Protein AF-A0A3P6NRT8-F1 (afdb_monomer_lite)

InterPro domains:
  IPR002877 Ribosomal RNA methyltransferase, FtsJ domain [PF01728] (1-87)
  IPR029063 S-adenosyl-L-methionine-dependent methyltransferase superfamily [G3DSA:3.40.50.150] (1-93)
  IPR029063 S-adenosyl-L-methionine-dependent methyltransferase superfamily [SSF53335] (2-89)
  IPR050082 Ribosomal RNA large subunit methyltransferase RlmE [PTHR10920] (1-90)

Radius of gyration: 14.57 Å; chains: 1; bounding box: 31×40×33 Å

Foldseek 3Di:
DEEEPDADDCPVPQVVRQVVLLLSVLLSVLVCVVPADFQGKYKYKHKPDDCVVLVVLLLVQFAVDKDKDQDPPWDPPDPPITIIIIMGGRGDDHPPDDRDNPNLVPDPCVVCSRPPVNPPPD

Structure (mmCIF, N/CA/C/O backbone):
data_AF-A0A3P6NRT8-F1
#
_entry.id   AF-A0A3P6NRT8-F1
#
loop_
_atom_site.group_PDB
_atom_site.id
_atom_site.type_symbol
_atom_site.label_atom_id
_atom_site.label_alt_id
_atom_site.label_comp_id
_atom_site.label_asym_id
_atom_site.label_entity_id
_atom_site.label_seq_id
_atom_site.pdbx_PDB_ins_code
_atom_site.Cartn_x
_atom_site.Cartn_y
_atom_site.Cartn_z
_atom_site.occupancy
_atom_site.B_iso_or_equiv
_atom_site.auth_seq_id
_atom_site.auth_comp_id
_atom_site.auth_asym_id
_atom_site.auth_atom_id
_atom_site.pdbx_PDB_model_num
ATOM 1 N N . MET A 1 1 ? -12.052 -7.605 6.273 1.00 88.56 1 MET A N 1
ATOM 2 C CA . MET A 1 1 ? -10.676 -7.968 5.864 1.00 88.56 1 MET A CA 1
ATOM 3 C C . MET A 1 1 ? -10.573 -7.669 4.385 1.00 88.56 1 MET A C 1
ATOM 5 O O . MET A 1 1 ? -11.510 -8.014 3.680 1.00 88.56 1 MET A O 1
ATOM 9 N N . VAL A 1 2 ? -9.491 -7.031 3.945 1.00 92.12 2 VAL A N 1
ATOM 10 C CA . VAL A 1 2 ? -9.249 -6.695 2.532 1.00 92.12 2 VAL A CA 1
ATOM 11 C C . VAL A 1 2 ? -7.982 -7.406 2.065 1.00 92.12 2 VAL A C 1
ATOM 13 O O . VAL A 1 2 ? -7.017 -7.508 2.823 1.00 92.12 2 VAL A O 1
ATOM 16 N N . VAL A 1 3 ? -7.998 -7.928 0.839 1.00 92.62 3 VAL A N 1
ATOM 17 C CA . VAL A 1 3 ? -6.869 -8.641 0.231 1.00 92.62 3 VAL A CA 1
ATOM 18 C C . VAL A 1 3 ? -6.585 -8.044 -1.146 1.00 92.62 3 VAL A C 1
ATOM 20 O O . VAL A 1 3 ? -7.502 -7.897 -1.948 1.00 92.62 3 VAL A O 1
ATOM 23 N N . CYS A 1 4 ? -5.322 -7.721 -1.416 1.00 90.56 4 CYS A N 1
ATOM 24 C CA . CYS A 1 4 ? -4.826 -7.241 -2.699 1.00 90.56 4 CYS A CA 1
ATOM 25 C C . CYS A 1 4 ? -3.782 -8.224 -3.250 1.00 90.56 4 CYS A C 1
ATOM 27 O O . CYS A 1 4 ? -2.655 -8.289 -2.754 1.00 90.56 4 CYS A O 1
ATOM 29 N N . ASP A 1 5 ? -4.164 -8.989 -4.275 1.00 87.81 5 ASP A N 1
ATOM 30 C CA . ASP A 1 5 ? -3.273 -9.896 -5.024 1.00 87.81 5 ASP A CA 1
ATOM 31 C C . ASP A 1 5 ? -2.827 -9.301 -6.377 1.00 87.81 5 ASP A C 1
ATOM 33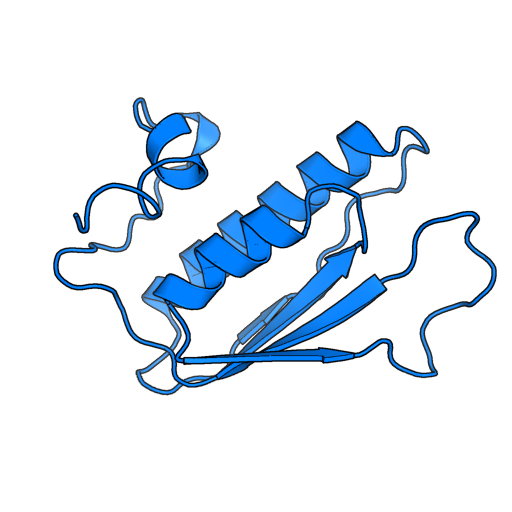 O O . ASP A 1 5 ? -2.235 -9.983 -7.214 1.00 87.81 5 ASP A O 1
ATOM 37 N N . GLY A 1 6 ? -3.107 -8.011 -6.596 1.00 85.19 6 GLY A N 1
ATOM 38 C CA . GLY A 1 6 ? -2.742 -7.304 -7.820 1.00 85.19 6 GLY A CA 1
ATOM 39 C C . GLY A 1 6 ? -1.231 -7.319 -8.058 1.00 85.19 6 GLY A C 1
ATOM 40 O O . GLY A 1 6 ? -0.437 -7.075 -7.144 1.00 85.19 6 GLY A O 1
ATOM 41 N N . ALA A 1 7 ? -0.840 -7.610 -9.295 1.00 84.62 7 ALA A N 1
ATOM 42 C CA . ALA A 1 7 ? 0.530 -7.503 -9.776 1.00 84.62 7 ALA A CA 1
ATOM 43 C C . ALA A 1 7 ? 0.514 -6.952 -11.212 1.00 84.62 7 ALA A C 1
ATOM 45 O O . ALA A 1 7 ? -0.341 -7.386 -11.985 1.00 84.62 7 ALA A O 1
ATOM 46 N N . PRO A 1 8 ? 1.404 -6.011 -11.572 1.00 83.69 8 PRO A N 1
ATOM 47 C CA . PRO A 1 8 ? 1.531 -5.526 -12.931 1.00 83.69 8 PRO A CA 1
ATOM 48 C C . PRO A 1 8 ? 2.200 -6.590 -13.800 1.00 83.69 8 PRO A C 1
ATOM 50 O O . PRO A 1 8 ? 2.864 -7.508 -13.299 1.00 83.69 8 PRO A O 1
ATOM 53 N N . ASP A 1 9 ? 2.068 -6.419 -15.110 1.00 82.38 9 ASP A N 1
ATOM 54 C CA . ASP A 1 9 ? 2.878 -7.159 -16.066 1.00 82.38 9 ASP A CA 1
ATOM 55 C C . ASP A 1 9 ? 4.358 -6.837 -15.844 1.00 82.38 9 ASP A C 1
ATOM 57 O O . ASP A 1 9 ? 4.748 -5.678 -15.698 1.00 82.38 9 ASP A O 1
ATOM 61 N N . VAL A 1 10 ? 5.188 -7.880 -15.795 1.00 80.00 10 VAL A N 1
ATOM 62 C CA . VAL A 1 10 ? 6.629 -7.727 -15.586 1.00 80.00 10 VAL A CA 1
ATOM 63 C C . VAL A 1 10 ? 7.253 -7.285 -16.900 1.00 80.00 10 VAL A C 1
ATOM 65 O O . VAL A 1 10 ? 7.361 -8.071 -17.841 1.00 80.00 10 VAL A O 1
ATOM 68 N N . THR A 1 11 ? 7.676 -6.026 -16.959 1.00 82.38 11 THR A N 1
ATOM 69 C CA . THR A 1 11 ? 8.302 -5.445 -18.153 1.00 82.38 11 THR A CA 1
ATOM 70 C C . THR A 1 11 ? 9.790 -5.784 -18.246 1.00 82.38 11 THR A C 1
ATOM 72 O O . THR A 1 11 ? 10.385 -5.689 -19.317 1.00 82.38 11 THR A O 1
ATOM 75 N N . GLY A 1 12 ? 10.406 -6.172 -17.122 1.00 78.56 12 GLY A N 1
ATOM 76 C CA . GLY A 1 12 ? 11.850 -6.380 -17.002 1.00 78.56 12 GLY A CA 1
ATOM 77 C C . GLY A 1 12 ? 12.608 -5.096 -16.657 1.00 78.56 12 GLY A C 1
ATOM 78 O O . GLY A 1 12 ? 13.769 -5.157 -16.249 1.00 78.56 12 GLY A O 1
ATOM 79 N N . LEU A 1 13 ? 11.951 -3.935 -16.736 1.00 84.81 13 LEU A N 1
ATOM 80 C CA . LEU A 1 13 ? 12.472 -2.682 -16.212 1.00 84.81 13 LEU A CA 1
ATOM 81 C C . LEU A 1 13 ? 12.098 -2.569 -14.732 1.00 84.81 13 LEU A C 1
ATOM 83 O O . LEU A 1 13 ? 11.068 -2.011 -14.364 1.00 84.81 13 LEU A O 1
ATOM 87 N N . HIS A 1 14 ? 12.978 -3.069 -13.865 1.00 79.50 14 HIS A N 1
ATOM 88 C CA . HIS A 1 14 ? 12.710 -3.220 -12.431 1.00 79.50 14 HIS A CA 1
ATOM 89 C C . HIS A 1 14 ? 12.187 -1.964 -11.719 1.00 79.50 14 HIS A C 1
ATOM 91 O O . HIS A 1 14 ? 11.381 -2.089 -10.801 1.00 79.50 14 HIS A O 1
ATOM 97 N N . ALA A 1 15 ? 12.636 -0.771 -12.121 1.00 79.19 15 ALA A N 1
ATOM 98 C CA . ALA A 1 15 ? 12.173 0.488 -11.536 1.00 79.19 15 ALA A CA 1
ATOM 99 C C . ALA A 1 15 ? 10.714 0.804 -11.905 1.00 79.19 15 ALA A C 1
ATOM 101 O O . ALA A 1 15 ? 9.955 1.287 -11.067 1.00 79.19 15 ALA A O 1
ATOM 102 N N . LEU A 1 16 ? 10.317 0.507 -13.146 1.00 82.62 16 LEU A N 1
ATOM 103 C CA . LEU A 1 16 ? 8.945 0.686 -13.611 1.00 82.62 16 LEU A CA 1
ATOM 104 C C . LEU A 1 16 ? 8.019 -0.345 -12.960 1.00 82.62 16 LEU A C 1
ATOM 106 O O . LEU A 1 16 ? 6.969 0.026 -12.446 1.00 82.62 16 LEU A O 1
ATOM 110 N N . ASP A 1 17 ? 8.446 -1.606 -12.900 1.00 83.44 17 ASP A N 1
ATOM 111 C CA . ASP A 1 17 ? 7.679 -2.681 -12.263 1.00 83.44 17 ASP A CA 1
ATOM 112 C C . ASP A 1 17 ? 7.454 -2.395 -10.759 1.00 83.44 17 ASP A C 1
ATOM 114 O O . ASP A 1 17 ? 6.355 -2.591 -10.236 1.00 83.44 17 ASP A O 1
ATOM 118 N N . GLU A 1 18 ? 8.475 -1.871 -10.061 1.00 80.00 18 GLU A N 1
ATOM 119 C CA . GLU A 1 18 ? 8.371 -1.414 -8.664 1.00 80.00 18 GLU A CA 1
ATOM 120 C C . GLU A 1 18 ? 7.373 -0.256 -8.524 1.00 80.00 18 GLU A C 1
ATOM 122 O O . GLU A 1 18 ? 6.512 -0.288 -7.641 1.00 80.00 18 GLU A O 1
ATOM 127 N N . TYR A 1 19 ? 7.455 0.743 -9.408 1.00 82.69 19 TYR A N 1
ATOM 128 C CA . TYR A 1 19 ? 6.544 1.885 -9.405 1.00 82.69 19 TYR A CA 1
ATOM 129 C C . TYR A 1 19 ? 5.090 1.459 -9.629 1.00 82.69 19 TYR A C 1
ATOM 131 O O . TYR A 1 19 ? 4.209 1.856 -8.866 1.00 82.69 19 TYR A O 1
ATOM 139 N N . MET A 1 20 ? 4.834 0.617 -10.634 1.00 86.12 20 MET A N 1
ATOM 140 C CA . MET A 1 20 ? 3.490 0.131 -10.953 1.00 86.12 20 MET A CA 1
ATOM 141 C C . MET A 1 20 ? 2.905 -0.709 -9.812 1.00 86.12 20 MET A C 1
ATOM 143 O O . MET A 1 20 ? 1.742 -0.520 -9.453 1.00 86.12 20 MET A O 1
ATOM 147 N N . GLN A 1 21 ? 3.709 -1.573 -9.179 1.00 85.44 21 GLN A N 1
ATOM 148 C CA . GLN A 1 21 ? 3.271 -2.299 -7.982 1.00 85.44 21 GLN A CA 1
ATOM 149 C C . GLN A 1 21 ? 2.928 -1.334 -6.840 1.00 85.44 21 GLN A C 1
ATOM 151 O O . GLN A 1 21 ? 1.921 -1.523 -6.160 1.00 85.44 21 GLN A O 1
ATOM 156 N N . GLY A 1 22 ? 3.739 -0.291 -6.635 1.00 85.00 22 GLY A N 1
ATOM 157 C CA . GLY A 1 22 ? 3.475 0.755 -5.648 1.00 85.00 22 GLY A CA 1
ATOM 158 C C . GLY A 1 22 ? 2.120 1.431 -5.867 1.00 85.00 22 GLY A C 1
ATOM 159 O O . GLY A 1 22 ? 1.329 1.511 -4.927 1.00 85.00 22 GLY A O 1
ATOM 160 N N . GLN A 1 23 ? 1.807 1.820 -7.110 1.00 85.19 23 GLN A N 1
ATOM 161 C CA . GLN A 1 23 ? 0.508 2.416 -7.453 1.00 85.19 23 GLN A CA 1
ATOM 162 C C . GLN A 1 23 ? -0.665 1.493 -7.122 1.00 85.19 23 GLN A C 1
ATOM 164 O O . GLN A 1 23 ? -1.656 1.941 -6.547 1.00 85.19 23 GLN A O 1
ATOM 169 N N . LEU A 1 24 ? -0.550 0.198 -7.437 1.00 87.94 24 LEU A N 1
ATOM 170 C CA . LEU A 1 24 ? -1.592 -0.782 -7.121 1.00 87.94 24 LEU A CA 1
ATOM 171 C C . LEU A 1 24 ? -1.843 -0.879 -5.613 1.00 87.94 24 LEU A C 1
ATOM 173 O O . LEU A 1 24 ? -2.994 -0.952 -5.183 1.00 87.94 24 LEU A O 1
ATOM 177 N N . ILE A 1 25 ? -0.784 -0.854 -4.801 1.00 87.81 25 ILE A N 1
ATOM 178 C CA . ILE A 1 25 ? -0.921 -0.898 -3.342 1.00 87.81 25 ILE A CA 1
ATOM 179 C C . ILE A 1 25 ? -1.524 0.389 -2.790 1.00 87.81 25 ILE A C 1
ATOM 181 O O . ILE A 1 25 ? -2.386 0.305 -1.919 1.00 87.81 25 ILE A O 1
ATOM 185 N N . VAL A 1 26 ? -1.131 1.556 -3.302 1.00 86.06 26 VAL A N 1
ATOM 186 C CA . VAL A 1 26 ? -1.711 2.843 -2.887 1.00 86.06 26 VAL A CA 1
ATOM 187 C C . VAL A 1 26 ? -3.198 2.906 -3.234 1.00 86.06 26 VAL A C 1
ATOM 189 O O . VAL A 1 26 ? -4.008 3.243 -2.375 1.00 86.06 26 VAL A O 1
ATOM 192 N N . ALA A 1 27 ? -3.585 2.500 -4.444 1.00 86.69 27 ALA A N 1
ATOM 193 C CA . ALA A 1 27 ? -4.990 2.438 -4.842 1.00 86.69 27 ALA A CA 1
ATOM 194 C C . ALA A 1 27 ? -5.792 1.446 -3.978 1.00 86.69 27 ALA A C 1
ATOM 196 O O . ALA A 1 27 ? -6.898 1.752 -3.532 1.00 86.69 27 ALA A O 1
ATOM 197 N N . ALA A 1 28 ? -5.222 0.273 -3.683 1.00 89.75 28 ALA A N 1
ATOM 198 C CA . ALA A 1 28 ? -5.854 -0.714 -2.812 1.00 89.75 28 ALA A CA 1
ATOM 199 C C . ALA A 1 28 ? -5.990 -0.217 -1.364 1.00 89.75 28 ALA A C 1
ATOM 201 O O . ALA A 1 28 ? -7.024 -0.450 -0.735 1.00 89.75 28 ALA A O 1
ATOM 202 N N . LEU A 1 29 ? -4.978 0.477 -0.834 1.00 87.62 29 LEU A N 1
ATOM 203 C CA . LEU A 1 29 ? -5.043 1.118 0.477 1.00 87.62 29 LEU A CA 1
ATOM 204 C C . LEU A 1 29 ? -6.138 2.182 0.495 1.00 87.62 29 LEU A C 1
ATOM 206 O O . LEU A 1 29 ? -6.909 2.223 1.445 1.00 87.62 29 LEU A O 1
ATOM 210 N N . ASN A 1 30 ? -6.253 2.977 -0.568 1.00 87.19 30 ASN A N 1
ATOM 211 C CA . ASN A 1 30 ? -7.288 3.994 -0.666 1.00 87.19 30 ASN A CA 1
ATOM 212 C C . ASN A 1 30 ? -8.691 3.382 -0.600 1.00 87.19 30 ASN A C 1
ATOM 214 O O . ASN A 1 30 ? -9.509 3.807 0.192 1.00 87.19 30 ASN A O 1
ATOM 218 N N . ILE A 1 31 ? -8.962 2.294 -1.326 1.00 88.94 31 ILE A N 1
ATOM 219 C CA . ILE A 1 31 ? -10.242 1.576 -1.184 1.00 88.94 31 ILE A CA 1
ATOM 220 C C . ILE A 1 31 ? -10.399 1.024 0.243 1.00 88.94 31 ILE A C 1
ATOM 222 O O . ILE A 1 31 ? -11.485 1.068 0.822 1.00 88.94 31 ILE A O 1
ATOM 226 N N . THR A 1 32 ? -9.307 0.523 0.828 1.00 90.81 32 THR A N 1
ATOM 227 C CA . THR A 1 32 ? -9.285 -0.030 2.189 1.00 90.81 32 THR A CA 1
ATOM 228 C C . THR A 1 32 ? -9.716 1.001 3.231 1.00 90.81 32 THR A C 1
ATOM 230 O O . THR A 1 32 ? -10.438 0.617 4.148 1.00 90.81 32 THR A O 1
ATOM 233 N N . THR A 1 33 ? -9.365 2.285 3.084 1.00 88.56 33 THR A N 1
ATOM 234 C CA . THR A 1 33 ? -9.756 3.329 4.049 1.00 88.56 33 THR A CA 1
ATOM 235 C C . THR A 1 33 ? -11.263 3.588 4.097 1.00 88.56 33 THR A C 1
ATOM 237 O O . THR A 1 33 ? -11.755 4.031 5.130 1.00 88.56 33 THR A O 1
ATOM 240 N N . PHE A 1 34 ? -12.012 3.250 3.042 1.00 88.88 34 PHE A N 1
ATOM 241 C CA . PHE A 1 34 ? -13.476 3.360 3.020 1.00 88.88 34 PHE A CA 1
ATOM 242 C C . PHE A 1 34 ? -14.199 2.105 3.512 1.00 88.88 34 PHE A C 1
ATOM 244 O O . PHE A 1 34 ? -15.304 2.198 4.041 1.00 88.88 34 PHE A O 1
ATOM 251 N N . VAL A 1 35 ? -13.624 0.919 3.288 1.00 92.50 35 VAL A N 1
ATOM 252 C CA . VAL A 1 35 ? -14.344 -0.355 3.487 1.00 92.50 35 VAL A CA 1
ATOM 253 C C . VAL A 1 35 ? -13.894 -1.132 4.719 1.00 92.50 35 VAL A C 1
ATOM 255 O O . VAL A 1 35 ? -14.620 -2.002 5.208 1.00 92.50 35 VAL A O 1
ATOM 258 N N . LEU A 1 36 ? -12.671 -0.900 5.201 1.00 91.75 36 LEU A N 1
ATOM 259 C CA . LEU A 1 36 ? -12.117 -1.655 6.311 1.00 91.75 36 LEU A CA 1
ATOM 260 C C . LEU A 1 36 ? -12.531 -1.008 7.632 1.00 91.75 36 LEU A C 1
ATOM 262 O O . LEU A 1 36 ? -12.202 0.136 7.908 1.00 91.75 36 LEU A O 1
ATOM 266 N N . LYS A 1 37 ? -13.228 -1.777 8.470 1.00 90.31 37 LYS A N 1
ATOM 267 C CA . LYS A 1 37 ? -13.532 -1.373 9.846 1.00 90.31 37 LYS A CA 1
ATOM 268 C C . LYS A 1 37 ? -12.267 -1.246 10.700 1.00 90.31 37 LYS A C 1
ATOM 270 O O . LYS A 1 37 ? -11.270 -1.925 10.426 1.00 90.31 37 LYS A O 1
ATOM 275 N N . ASP A 1 38 ? -12.379 -0.494 11.790 1.00 89.12 38 ASP A N 1
ATOM 276 C CA . ASP A 1 38 ? -11.344 -0.376 12.817 1.00 89.12 38 ASP A CA 1
ATOM 277 C C . ASP A 1 38 ? -10.822 -1.737 13.286 1.00 89.12 38 ASP A C 1
ATOM 279 O O . ASP A 1 38 ? -11.535 -2.751 13.331 1.00 89.12 38 ASP A O 1
ATOM 283 N N . SER A 1 39 ? -9.522 -1.763 13.574 1.00 91.88 39 SER A N 1
ATOM 284 C CA . SER A 1 39 ? -8.740 -2.959 13.898 1.00 91.88 39 SER A CA 1
ATOM 285 C C . SER A 1 39 ? -8.777 -4.051 12.817 1.00 91.88 39 SER A C 1
ATOM 287 O O . SER A 1 39 ? -8.381 -5.198 13.046 1.00 91.88 39 SER A O 1
ATOM 289 N N . GLY A 1 40 ? -9.228 -3.713 11.607 1.00 92.44 40 GLY A N 1
ATOM 290 C CA . GLY A 1 40 ? -9.271 -4.607 10.466 1.00 92.44 40 GLY A CA 1
ATOM 291 C C . GLY A 1 40 ? -7.891 -5.081 10.008 1.00 92.44 40 GLY A C 1
ATOM 292 O O . GLY A 1 40 ? -6.837 -4.627 10.455 1.00 92.44 40 GLY A O 1
ATOM 293 N N . THR A 1 41 ? -7.906 -6.052 9.096 1.00 93.75 41 THR A N 1
ATOM 294 C CA . THR A 1 41 ? -6.700 -6.604 8.472 1.00 93.75 41 THR A CA 1
ATOM 295 C C . THR A 1 41 ? -6.700 -6.332 6.974 1.00 93.75 41 THR A C 1
ATOM 297 O O . THR A 1 41 ? -7.691 -6.635 6.296 1.00 93.75 41 THR A O 1
ATOM 300 N N . PHE A 1 42 ? -5.563 -5.849 6.480 1.00 93.38 42 PHE A N 1
ATOM 301 C CA . PHE A 1 42 ? -5.237 -5.712 5.065 1.00 93.38 42 PHE A CA 1
ATOM 302 C C . PHE A 1 42 ? -4.103 -6.677 4.706 1.00 93.38 42 PHE A C 1
ATOM 304 O O . PHE A 1 42 ? -3.125 -6.798 5.441 1.00 93.38 42 PHE A O 1
ATOM 311 N N . VAL A 1 43 ? -4.239 -7.409 3.605 1.00 92.56 43 VAL A N 1
ATOM 312 C CA . VAL A 1 43 ? -3.203 -8.320 3.103 1.00 92.56 43 VAL A CA 1
ATOM 313 C C . VAL A 1 43 ? -2.843 -7.908 1.689 1.00 92.56 43 VAL A C 1
ATOM 315 O O . VAL A 1 43 ? -3.731 -7.792 0.854 1.00 92.56 43 VAL A O 1
ATOM 318 N N . ALA A 1 44 ? -1.560 -7.716 1.408 1.00 90.94 44 ALA A N 1
ATOM 319 C CA . ALA A 1 44 ? -1.094 -7.264 0.107 1.00 90.94 44 ALA A CA 1
ATOM 320 C C . ALA A 1 44 ? 0.075 -8.092 -0.418 1.00 90.94 44 ALA A C 1
ATOM 322 O O . ALA A 1 44 ? 1.002 -8.450 0.317 1.00 90.94 44 ALA A O 1
ATOM 323 N N . LYS A 1 45 ? 0.040 -8.330 -1.724 1.00 88.12 45 LYS A N 1
ATOM 324 C CA . LYS A 1 45 ? 1.154 -8.820 -2.519 1.00 88.12 45 LYS A CA 1
ATOM 325 C C . LYS A 1 45 ? 2.106 -7.665 -2.829 1.00 88.12 45 LYS A C 1
ATOM 327 O O . LYS A 1 45 ? 1.688 -6.663 -3.388 1.00 88.12 45 LYS A O 1
ATOM 332 N N . ILE A 1 46 ? 3.382 -7.771 -2.474 1.00 84.94 46 ILE A N 1
ATOM 333 C CA . ILE A 1 46 ? 4.366 -6.692 -2.666 1.00 84.94 46 ILE A CA 1
ATOM 334 C C . ILE A 1 46 ? 5.634 -7.273 -3.291 1.00 84.94 46 ILE A C 1
ATOM 336 O O . ILE A 1 46 ? 6.094 -8.339 -2.884 1.00 84.94 46 ILE A O 1
ATOM 340 N N . PHE A 1 47 ? 6.230 -6.591 -4.268 1.00 80.12 47 PHE A N 1
ATOM 341 C CA . PHE A 1 47 ? 7.553 -6.966 -4.766 1.00 80.12 47 PHE A CA 1
ATOM 342 C C . PHE A 1 47 ? 8.637 -6.493 -3.803 1.00 80.12 47 PHE A C 1
ATOM 344 O O . PHE A 1 47 ? 8.668 -5.334 -3.392 1.00 80.12 47 PHE A O 1
ATOM 351 N N . ARG A 1 48 ? 9.552 -7.394 -3.427 1.00 73.88 48 ARG A N 1
ATOM 352 C CA . ARG A 1 48 ? 10.740 -6.990 -2.678 1.00 73.88 48 ARG A CA 1
ATOM 353 C C . ARG A 1 48 ? 11.675 -6.241 -3.624 1.00 73.88 48 ARG A C 1
ATOM 355 O O . ARG A 1 48 ? 12.388 -6.864 -4.405 1.00 73.88 48 ARG A O 1
ATOM 362 N N . ALA A 1 49 ? 11.662 -4.921 -3.520 1.00 70.50 49 ALA A N 1
ATOM 363 C CA . ALA A 1 49 ? 12.491 -4.019 -4.305 1.00 70.50 49 ALA A CA 1
ATOM 364 C C . ALA A 1 49 ? 13.238 -3.024 -3.397 1.00 70.50 49 ALA A C 1
ATOM 366 O O . ALA A 1 49 ? 13.141 -3.096 -2.167 1.00 70.50 49 ALA A O 1
ATOM 367 N N . ARG A 1 50 ? 14.049 -2.143 -3.992 1.00 69.38 50 ARG A N 1
ATOM 368 C CA . ARG A 1 50 ? 15.000 -1.286 -3.263 1.00 69.38 50 ARG A CA 1
ATOM 369 C C . ARG A 1 50 ? 14.299 -0.251 -2.377 1.00 69.38 50 ARG A C 1
ATOM 371 O O . ARG A 1 50 ? 14.826 0.070 -1.315 1.00 69.38 50 ARG A O 1
ATOM 378 N N . HIS A 1 51 ? 13.119 0.227 -2.769 1.00 67.62 51 HIS A N 1
ATOM 379 C CA . HIS A 1 51 ? 12.393 1.309 -2.096 1.00 67.62 51 HIS A CA 1
ATOM 380 C C . HIS A 1 51 ? 11.161 0.826 -1.318 1.00 67.62 51 HIS A C 1
ATOM 382 O O . HIS A 1 51 ? 10.369 1.636 -0.839 1.00 67.62 51 HIS A O 1
ATOM 388 N N . VAL A 1 52 ? 11.028 -0.487 -1.094 1.00 73.69 52 VAL A N 1
ATOM 389 C CA . VAL A 1 52 ? 9.898 -1.075 -0.350 1.00 73.69 52 VAL A CA 1
ATOM 390 C C . VAL A 1 52 ? 9.758 -0.525 1.082 1.00 73.69 52 VAL A C 1
ATOM 392 O O . VAL A 1 52 ? 8.669 -0.514 1.650 1.00 73.69 52 VAL A O 1
ATOM 395 N N . THR A 1 53 ? 10.847 -0.023 1.671 1.00 78.44 53 THR A N 1
ATOM 396 C CA . THR A 1 53 ? 10.856 0.585 3.011 1.00 78.44 53 THR A CA 1
ATOM 397 C C . THR A 1 53 ? 9.950 1.812 3.109 1.00 78.44 53 THR A C 1
ATOM 399 O O . THR A 1 53 ? 9.304 1.993 4.139 1.00 78.44 53 THR A O 1
ATOM 402 N N . LEU A 1 54 ? 9.865 2.626 2.049 1.00 78.81 54 LEU A N 1
ATOM 403 C CA . LEU A 1 54 ? 8.995 3.804 2.027 1.00 78.81 54 LEU A CA 1
ATOM 404 C C . LEU A 1 54 ? 7.522 3.387 2.084 1.00 78.81 54 LEU A C 1
ATOM 406 O O . LEU A 1 54 ? 6.777 3.878 2.928 1.00 78.81 54 LEU A O 1
ATOM 410 N N . LEU A 1 55 ? 7.144 2.398 1.270 1.00 78.38 55 LEU A N 1
ATOM 411 C CA . LEU A 1 55 ? 5.799 1.824 1.260 1.00 78.38 55 LEU A CA 1
ATOM 412 C C . LEU A 1 55 ? 5.411 1.267 2.638 1.00 78.38 55 LEU A C 1
ATOM 414 O O . LEU A 1 55 ? 4.307 1.501 3.126 1.00 78.38 55 LEU A O 1
ATOM 418 N N . TYR A 1 56 ? 6.335 0.571 3.311 1.00 82.00 56 TYR A N 1
ATOM 419 C CA . TYR A 1 56 ? 6.099 0.099 4.677 1.00 82.00 56 TYR A CA 1
ATOM 420 C C . TYR A 1 56 ? 5.944 1.233 5.685 1.00 82.00 56 TYR A C 1
ATOM 422 O O . TYR A 1 56 ? 5.097 1.130 6.569 1.00 82.00 56 TYR A O 1
ATOM 430 N N . ALA A 1 57 ? 6.747 2.293 5.578 1.00 83.31 57 ALA A N 1
ATOM 431 C CA . ALA A 1 57 ? 6.633 3.452 6.456 1.00 83.31 57 ALA A CA 1
ATOM 432 C C . ALA A 1 57 ? 5.271 4.143 6.293 1.00 83.31 57 ALA A C 1
ATOM 434 O O . ALA A 1 57 ? 4.642 4.472 7.292 1.00 83.31 57 ALA A O 1
ATOM 435 N N . GLN A 1 58 ? 4.777 4.281 5.059 1.00 81.31 58 GLN A N 1
ATOM 436 C CA . GLN A 1 58 ? 3.449 4.837 4.785 1.00 81.31 58 GLN A CA 1
ATOM 437 C C . GLN A 1 58 ? 2.340 3.972 5.391 1.00 81.31 58 GLN A C 1
ATOM 439 O O . GLN A 1 58 ? 1.487 4.487 6.109 1.00 81.31 58 GLN A O 1
ATOM 444 N N . LEU A 1 59 ? 2.387 2.654 5.166 1.00 84.00 59 LEU A N 1
ATOM 445 C CA . LEU A 1 59 ? 1.376 1.721 5.668 1.00 84.00 59 LEU A CA 1
ATOM 446 C C . LEU A 1 59 ? 1.365 1.629 7.201 1.00 84.00 59 LEU A C 1
ATOM 448 O O . LEU A 1 59 ? 0.304 1.451 7.787 1.00 84.00 59 LEU A O 1
ATOM 452 N N . LYS A 1 60 ? 2.505 1.810 7.876 1.00 86.38 60 LYS A N 1
ATOM 453 C CA . LYS A 1 60 ? 2.562 1.846 9.349 1.00 86.38 60 LYS A CA 1
ATOM 454 C C . LYS A 1 60 ? 1.776 2.998 9.982 1.00 86.38 60 LYS A C 1
ATOM 456 O O . LYS A 1 60 ? 1.435 2.887 11.151 1.00 86.38 60 LYS A O 1
ATOM 461 N N . ASN A 1 61 ? 1.462 4.063 9.241 1.00 85.88 61 ASN A N 1
ATOM 462 C CA . ASN A 1 61 ? 0.595 5.127 9.761 1.00 85.88 61 ASN A CA 1
ATOM 463 C C . ASN A 1 61 ? -0.869 4.689 9.879 1.00 85.88 61 ASN A C 1
ATOM 465 O O . ASN A 1 61 ? -1.607 5.274 10.652 1.00 85.88 61 ASN A O 1
ATOM 469 N N . PHE A 1 62 ? -1.284 3.676 9.115 1.00 87.44 62 PHE A N 1
ATOM 470 C CA . PHE A 1 62 ? -2.660 3.175 9.108 1.00 87.44 62 PHE A CA 1
ATOM 471 C C . PHE A 1 62 ? -2.816 1.857 9.870 1.00 87.44 62 PHE A C 1
ATOM 473 O O . PHE A 1 62 ? -3.933 1.395 10.076 1.00 87.44 62 PHE A O 1
ATOM 480 N N . PHE A 1 63 ? -1.712 1.197 10.236 1.00 91.31 63 PHE A N 1
ATOM 481 C CA . PHE A 1 63 ? -1.726 -0.139 10.825 1.00 91.31 63 PHE A CA 1
ATOM 482 C C . PHE A 1 63 ? -0.682 -0.279 11.929 1.00 91.31 63 PHE A C 1
ATOM 484 O O . PHE A 1 63 ? 0.503 -0.031 11.716 1.00 91.31 63 PHE A O 1
ATOM 491 N N . GLU A 1 64 ? -1.108 -0.795 13.079 1.00 90.25 64 GLU A N 1
ATOM 492 C CA . GLU A 1 64 ? -0.245 -1.045 14.239 1.00 90.25 64 GLU A CA 1
ATOM 493 C C . GLU A 1 64 ? 0.847 -2.089 13.969 1.00 90.25 64 GLU A C 1
ATOM 495 O O . GLU A 1 64 ? 1.971 -1.985 14.464 1.00 90.25 64 GLU A O 1
ATOM 500 N N . GLN A 1 65 ? 0.516 -3.139 13.211 1.00 88.25 65 GLN A N 1
ATOM 501 C CA . GLN A 1 65 ? 1.401 -4.287 13.020 1.00 88.25 65 GLN A CA 1
ATOM 502 C C . GLN A 1 65 ? 1.544 -4.646 11.548 1.00 88.25 65 GLN A C 1
ATOM 504 O O . GLN A 1 65 ? 0.554 -4.788 10.831 1.00 88.25 65 GLN A O 1
ATOM 509 N N . VAL A 1 66 ? 2.787 -4.886 11.125 1.00 87.81 66 VAL A N 1
ATOM 510 C CA . VAL A 1 66 ? 3.137 -5.296 9.761 1.00 87.81 66 VAL A CA 1
ATOM 511 C C . VAL A 1 66 ? 3.923 -6.598 9.809 1.00 87.81 66 VAL A C 1
ATOM 513 O O . VAL A 1 66 ? 5.013 -6.655 10.372 1.00 87.81 66 VAL A O 1
ATOM 516 N N . PHE A 1 67 ? 3.387 -7.638 9.179 1.00 87.94 67 PHE A N 1
ATOM 517 C CA . PHE A 1 67 ? 4.036 -8.939 9.050 1.00 87.94 67 PHE A CA 1
ATOM 518 C C . PHE A 1 67 ? 4.262 -9.251 7.582 1.00 87.94 67 PHE A C 1
ATOM 520 O O . PHE A 1 67 ? 3.295 -9.409 6.848 1.00 87.94 67 PHE A O 1
ATOM 527 N N . CYS A 1 68 ? 5.510 -9.402 7.155 1.00 83.56 68 CYS A N 1
ATOM 528 C CA . CYS A 1 68 ? 5.826 -9.775 5.781 1.00 83.56 68 CYS A CA 1
ATOM 529 C C . CYS A 1 68 ? 6.478 -11.150 5.733 1.00 83.56 68 CYS A C 1
ATOM 531 O O . CYS A 1 68 ? 7.460 -11.410 6.427 1.00 83.56 68 CYS A O 1
ATOM 533 N N . ALA A 1 69 ? 5.944 -12.025 4.889 1.00 81.75 69 ALA A N 1
ATOM 534 C CA . ALA A 1 69 ? 6.465 -13.365 4.681 1.00 81.75 69 ALA A CA 1
ATOM 535 C C . ALA A 1 69 ? 6.536 -13.682 3.187 1.00 81.75 69 ALA A C 1
ATOM 537 O O . ALA A 1 69 ? 5.641 -13.334 2.416 1.00 81.75 69 ALA A O 1
ATOM 538 N N . LYS A 1 70 ? 7.588 -14.393 2.772 1.00 80.38 70 LYS A N 1
ATOM 539 C CA . LYS A 1 70 ? 7.604 -15.069 1.473 1.00 80.38 70 LYS A CA 1
ATOM 540 C C . LYS A 1 70 ? 6.892 -16.419 1.645 1.00 80.38 70 LYS A C 1
ATOM 542 O O . LYS A 1 70 ? 7.425 -17.270 2.359 1.00 80.38 70 LYS A O 1
ATOM 547 N N . PRO A 1 71 ? 5.720 -16.653 1.033 1.00 71.50 71 PRO A N 1
ATOM 548 C CA . PRO A 1 71 ? 5.083 -17.963 1.101 1.00 71.50 71 PRO A CA 1
ATOM 549 C C . PRO A 1 71 ? 5.908 -18.999 0.322 1.00 71.50 71 PRO A C 1
ATOM 551 O O . PRO A 1 71 ? 6.517 -18.671 -0.697 1.00 71.50 71 PRO A O 1
ATOM 554 N N . ARG A 1 72 ? 5.900 -20.264 0.772 1.00 70.25 72 ARG A N 1
ATOM 555 C CA . ARG A 1 72 ? 6.621 -21.374 0.107 1.00 70.25 72 ARG A CA 1
ATOM 556 C C . ARG A 1 72 ? 6.181 -21.602 -1.346 1.00 70.25 72 ARG A C 1
ATOM 558 O O . ARG A 1 72 ? 6.964 -22.106 -2.137 1.00 70.25 72 ARG A O 1
ATOM 565 N N . SER A 1 73 ? 4.957 -21.208 -1.698 1.00 68.00 73 SER A N 1
ATOM 566 C CA . SER A 1 73 ? 4.407 -21.277 -3.058 1.00 68.00 73 SER A CA 1
ATOM 567 C C . SER A 1 73 ? 4.964 -20.216 -4.018 1.00 68.00 73 SER A C 1
ATOM 569 O O . SER A 1 73 ? 4.737 -20.302 -5.223 1.00 68.00 73 SER A O 1
ATOM 571 N N . SER A 1 74 ? 5.689 -19.211 -3.515 1.00 63.53 74 SER A N 1
ATOM 572 C CA . SER A 1 74 ? 6.312 -18.175 -4.343 1.00 63.53 74 SER A CA 1
ATOM 573 C C . SER A 1 74 ? 7.529 -18.749 -5.074 1.00 63.53 74 SER A C 1
ATOM 575 O O . SER A 1 74 ? 8.469 -19.229 -4.435 1.00 63.53 74 SER A O 1
ATOM 577 N N . ARG A 1 75 ? 7.507 -18.707 -6.416 1.00 64.88 75 ARG A N 1
ATOM 578 C CA . ARG A 1 75 ? 8.553 -19.279 -7.284 1.00 64.88 75 ARG A CA 1
ATOM 579 C C . ARG A 1 75 ? 9.946 -18.753 -6.903 1.00 64.88 75 ARG A C 1
ATOM 581 O O . ARG A 1 75 ? 10.127 -17.590 -6.541 1.00 64.88 75 ARG A O 1
ATOM 588 N N . GLN A 1 76 ? 10.944 -19.634 -6.968 1.00 54.03 76 GLN A N 1
ATOM 589 C CA . GLN A 1 76 ? 12.337 -19.330 -6.611 1.00 54.03 76 GLN A CA 1
ATOM 590 C C . GLN A 1 76 ? 13.182 -18.872 -7.814 1.00 54.03 76 GLN A C 1
ATOM 592 O O . GLN A 1 76 ? 14.312 -18.437 -7.627 1.00 54.03 76 GLN A O 1
ATOM 597 N N . SER A 1 77 ? 12.631 -18.944 -9.029 1.00 48.41 77 SER A N 1
ATOM 598 C CA . SER A 1 77 ? 13.347 -18.817 -10.303 1.00 48.41 77 SER A CA 1
ATOM 599 C C . SER A 1 77 ? 13.369 -17.417 -10.934 1.00 48.41 77 SER A C 1
ATOM 601 O O . SER A 1 77 ? 13.924 -17.263 -12.017 1.00 48.41 77 SER A O 1
ATOM 603 N N . SER A 1 78 ? 12.807 -16.384 -10.305 1.00 50.53 78 SER A N 1
ATOM 604 C CA . SER A 1 78 ? 12.910 -15.013 -10.818 1.00 50.53 78 SER A CA 1
ATOM 605 C C . SER A 1 78 ? 14.208 -14.358 -10.336 1.00 50.53 78 SER A C 1
ATOM 607 O O . SER A 1 78 ? 14.367 -14.073 -9.149 1.00 50.53 78 SER A O 1
ATOM 609 N N . CYS A 1 79 ? 15.142 -14.128 -11.264 1.00 45.41 79 CYS A N 1
ATOM 610 C CA . CYS A 1 79 ? 16.324 -13.282 -11.085 1.00 45.41 79 CYS A CA 1
ATOM 611 C C . CYS A 1 79 ? 15.977 -12.005 -10.294 1.00 45.41 79 CYS A C 1
ATOM 613 O O . CYS A 1 79 ? 15.346 -11.092 -10.815 1.00 45.41 79 CYS A O 1
ATOM 615 N N . GLY A 1 80 ? 16.371 -11.945 -9.021 1.00 50.16 80 GLY A N 1
ATOM 616 C CA . GLY A 1 80 ? 16.418 -10.713 -8.223 1.00 50.16 80 GLY A CA 1
ATOM 617 C C . GLY A 1 80 ? 15.116 -10.203 -7.591 1.00 50.16 80 GLY A C 1
ATOM 618 O O . GLY A 1 80 ? 15.201 -9.451 -6.624 1.00 50.16 80 GLY A O 1
ATOM 619 N N . GLN A 1 81 ? 13.930 -10.621 -8.042 1.00 56.25 81 GLN A N 1
ATOM 620 C CA . GLN A 1 81 ? 12.652 -10.147 -7.490 1.00 56.25 81 GLN A CA 1
ATOM 621 C C . GLN A 1 81 ? 11.771 -11.309 -7.032 1.00 56.25 81 GLN A C 1
ATOM 623 O O . GLN A 1 81 ? 11.430 -12.209 -7.799 1.00 56.25 81 GLN A O 1
ATOM 628 N N . PHE A 1 82 ? 11.378 -11.287 -5.760 1.00 65.75 82 PHE A N 1
ATOM 629 C CA . PHE A 1 82 ? 10.366 -12.193 -5.231 1.00 65.75 82 PHE A CA 1
ATOM 630 C C . PHE A 1 82 ? 9.255 -11.417 -4.547 1.00 65.75 82 PHE A C 1
ATOM 632 O O . PHE A 1 82 ? 9.456 -10.356 -3.951 1.00 65.75 82 PHE A O 1
ATOM 639 N N . THR A 1 83 ? 8.069 -11.994 -4.622 1.00 72.19 83 THR A N 1
ATOM 640 C CA . THR A 1 83 ? 6.881 -11.447 -4.001 1.00 72.19 83 THR A CA 1
ATOM 641 C C . THR A 1 83 ? 6.821 -11.803 -2.519 1.00 72.19 83 THR A C 1
ATOM 643 O O . THR A 1 83 ? 6.998 -12.964 -2.133 1.00 72.19 83 THR A O 1
ATOM 646 N N . LEU A 1 84 ? 6.529 -10.798 -1.702 1.00 81.25 84 LEU A N 1
ATOM 647 C CA . LEU A 1 84 ? 6.173 -10.896 -0.298 1.00 81.25 84 LEU A CA 1
ATOM 648 C C . LEU A 1 84 ? 4.657 -10.793 -0.144 1.00 81.25 84 LEU A C 1
ATOM 650 O O . LEU A 1 84 ? 4.003 -10.010 -0.828 1.00 81.25 84 LEU A O 1
ATOM 654 N N . CYS A 1 85 ? 4.111 -11.572 0.781 1.00 82.25 85 CYS A N 1
ATOM 655 C CA . CYS A 1 85 ? 2.776 -11.355 1.310 1.00 82.25 85 CYS A CA 1
ATOM 656 C C . CYS A 1 85 ? 2.926 -10.580 2.615 1.00 82.25 85 CYS A C 1
ATOM 658 O O . CYS A 1 85 ? 3.571 -11.062 3.552 1.00 82.25 85 CYS A O 1
ATOM 660 N N . CYS A 1 86 ? 2.369 -9.375 2.658 1.00 84.75 86 CYS A N 1
ATOM 661 C CA . CYS A 1 86 ? 2.396 -8.525 3.833 1.00 84.75 86 CYS A CA 1
ATOM 662 C C . CYS A 1 86 ? 0.998 -8.409 4.428 1.00 84.75 86 CYS A C 1
ATOM 664 O O . CYS A 1 86 ? 0.045 -8.042 3.748 1.00 84.75 86 CYS A O 1
ATOM 666 N N . LYS A 1 87 ? 0.886 -8.754 5.707 1.00 86.25 87 LYS A N 1
ATOM 667 C CA . LYS A 1 87 ? -0.321 -8.678 6.516 1.00 86.25 87 LYS A CA 1
ATOM 668 C C . LYS A 1 87 ? -0.197 -7.503 7.472 1.00 86.25 87 LYS A C 1
ATOM 670 O O . LYS A 1 87 ? 0.673 -7.496 8.340 1.00 86.25 87 LYS A O 1
ATOM 675 N N . PHE A 1 88 ? -1.112 -6.565 7.331 1.00 87.12 88 PHE A N 1
ATOM 676 C CA . PHE A 1 88 ? -1.240 -5.371 8.141 1.00 87.12 88 PHE A CA 1
ATOM 677 C C . PHE A 1 88 ? -2.443 -5.540 9.073 1.00 87.12 88 PHE A C 1
ATOM 679 O O . PHE A 1 88 ? -3.522 -5.926 8.617 1.00 87.12 88 PHE A O 1
ATOM 686 N N . ARG A 1 89 ? -2.257 -5.339 10.381 1.00 90.19 89 ARG A N 1
ATOM 687 C CA . ARG A 1 89 ? -3.305 -5.483 11.409 1.00 90.19 89 ARG A CA 1
ATOM 688 C C . ARG A 1 89 ? -3.401 -4.221 12.255 1.00 90.19 89 ARG A C 1
ATOM 690 O O . ARG A 1 89 ? -2.417 -3.497 12.369 1.00 90.19 89 ARG A O 1
ATOM 697 N N . GLY A 1 90 ? -4.561 -4.020 12.878 1.00 90.38 90 GLY A N 1
ATOM 698 C CA . GLY A 1 90 ? -4.799 -2.845 13.714 1.00 90.38 90 GLY A CA 1
ATOM 699 C C . GLY A 1 90 ? -5.063 -1.616 12.855 1.00 90.38 90 GLY A C 1
ATOM 700 O O . GLY A 1 90 ? -4.395 -0.601 13.026 1.00 90.38 90 GLY A O 1
ATOM 701 N N . PHE A 1 91 ? -5.957 -1.750 11.864 1.00 91.88 91 PHE A N 1
ATOM 702 C CA . PHE A 1 91 ? -6.330 -0.620 11.020 1.00 91.88 91 PHE A CA 1
ATOM 703 C C . PHE A 1 91 ? -6.915 0.516 11.859 1.00 91.88 91 PHE A C 1
ATOM 705 O O . PHE A 1 91 ? -7.834 0.275 12.643 1.00 91.88 91 PHE A O 1
ATOM 712 N N . HIS A 1 92 ? -6.399 1.721 11.661 1.00 90.00 92 HIS A 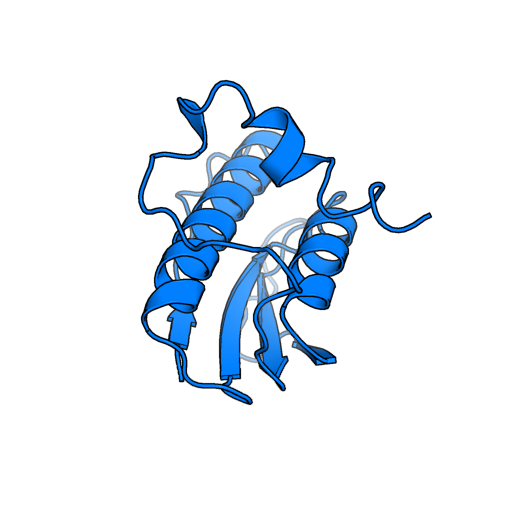N 1
ATOM 713 C CA . HIS A 1 92 ? -6.969 2.959 12.167 1.00 90.00 92 HIS A CA 1
ATOM 714 C C . HIS A 1 92 ? -6.706 4.075 11.156 1.00 90.00 92 HIS A C 1
ATOM 716 O O . HIS A 1 92 ? -5.698 4.071 10.445 1.00 90.00 92 HIS A O 1
ATOM 722 N N . LEU A 1 93 ? -7.627 5.029 11.079 1.00 86.56 93 LEU A N 1
ATOM 723 C CA . LEU A 1 93 ? -7.412 6.245 10.307 1.00 86.56 93 LEU A CA 1
ATOM 724 C C . LEU A 1 93 ? -6.607 7.231 11.168 1.00 86.56 93 LEU A C 1
ATOM 726 O O . LEU A 1 93 ? -6.974 7.436 12.325 1.00 86.56 93 LEU A O 1
ATOM 730 N N . PRO A 1 94 ? -5.526 7.832 10.644 1.00 83.75 94 PRO A N 1
ATOM 731 C CA . PRO A 1 94 ? -4.811 8.893 11.344 1.00 83.75 94 PRO A CA 1
ATOM 732 C C . PRO A 1 94 ? -5.725 10.078 11.674 1.00 83.75 94 PRO A C 1
ATOM 734 O O . PRO A 1 94 ? -6.635 10.401 10.905 1.00 83.75 94 PRO A O 1
ATOM 737 N N . ASP A 1 95 ? -5.443 10.773 12.776 1.00 80.25 95 ASP A N 1
ATOM 738 C CA . ASP A 1 95 ? -6.209 11.953 13.178 1.00 80.25 95 ASP A CA 1
ATOM 739 C C . ASP A 1 95 ? -6.196 13.027 12.077 1.00 80.25 95 ASP A C 1
ATOM 741 O O . ASP A 1 95 ? -5.144 13.438 11.583 1.00 80.25 95 ASP A O 1
ATOM 745 N N . GLY A 1 96 ? -7.385 13.481 11.673 1.00 79.12 96 GLY A N 1
ATOM 746 C CA . GLY A 1 96 ? -7.552 14.476 10.610 1.00 79.12 96 GLY A CA 1
ATOM 747 C C . GLY A 1 96 ? -7.423 13.934 9.180 1.00 79.12 96 GLY A C 1
ATOM 748 O O . GLY A 1 96 ? -7.545 14.710 8.232 1.00 79.12 96 GLY A O 1
ATOM 749 N N . TYR A 1 97 ? -7.220 12.627 8.990 1.00 81.00 97 TYR A N 1
ATOM 750 C CA . TYR A 1 97 ? -7.249 12.013 7.665 1.00 81.00 97 TYR A CA 1
ATOM 751 C C . TYR A 1 97 ? -8.694 11.809 7.190 1.00 81.00 97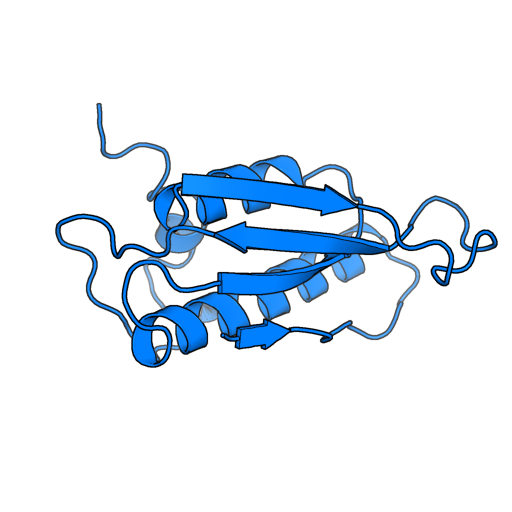 TYR A C 1
ATOM 753 O O . TYR A 1 97 ? -9.477 11.100 7.821 1.00 81.00 97 TYR A O 1
ATOM 761 N N . THR A 1 98 ? -9.039 12.399 6.043 1.00 80.94 98 THR A N 1
ATOM 762 C CA . THR A 1 98 ? -10.323 12.164 5.366 1.00 80.94 98 THR A CA 1
ATOM 763 C C . THR A 1 98 ? -10.081 11.304 4.125 1.00 80.94 98 THR A C 1
ATOM 765 O O . THR A 1 98 ? -9.374 11.753 3.221 1.00 80.94 98 THR A O 1
ATOM 768 N N . PRO A 1 99 ? -10.636 10.080 4.054 1.00 81.25 99 PRO A N 1
ATOM 769 C CA . PRO A 1 99 ? -10.553 9.247 2.859 1.00 81.25 99 PRO A CA 1
ATOM 770 C C . PRO A 1 99 ? -11.092 9.980 1.621 1.00 81.25 99 PRO A C 1
ATOM 772 O O . PRO A 1 99 ? -12.173 10.567 1.669 1.00 81.25 99 PRO A O 1
ATOM 775 N N . THR A 1 100 ? -10.373 9.914 0.497 1.00 79.88 100 THR A N 1
ATOM 776 C CA . THR A 1 100 ? -10.806 10.491 -0.789 1.00 79.88 100 THR A CA 1
ATOM 777 C C . THR A 1 100 ? -10.647 9.480 -1.918 1.00 79.88 100 THR A C 1
ATOM 779 O O . THR A 1 100 ? -9.654 8.770 -1.973 1.00 79.88 100 THR A O 1
ATOM 782 N N . MET A 1 101 ? -11.613 9.400 -2.835 1.00 73.56 101 MET A N 1
ATOM 783 C CA . MET A 1 101 ? -11.529 8.538 -4.028 1.00 73.56 101 MET A CA 1
ATOM 784 C C . MET A 1 101 ? -10.929 9.260 -5.242 1.00 73.56 101 MET A C 1
ATOM 786 O O . MET A 1 101 ? -10.927 8.714 -6.346 1.00 73.56 101 MET A O 1
ATOM 790 N N . GLU A 1 102 ? -10.432 10.482 -5.058 1.00 72.19 102 GLU A N 1
ATOM 791 C CA . GLU A 1 102 ? -9.721 11.205 -6.106 1.00 72.19 102 GLU A CA 1
ATOM 792 C C . GLU A 1 102 ? -8.492 10.418 -6.557 1.00 72.19 102 GLU A C 1
ATOM 794 O O . GLU A 1 102 ? -7.805 9.782 -5.755 1.00 72.19 102 GLU A O 1
ATOM 799 N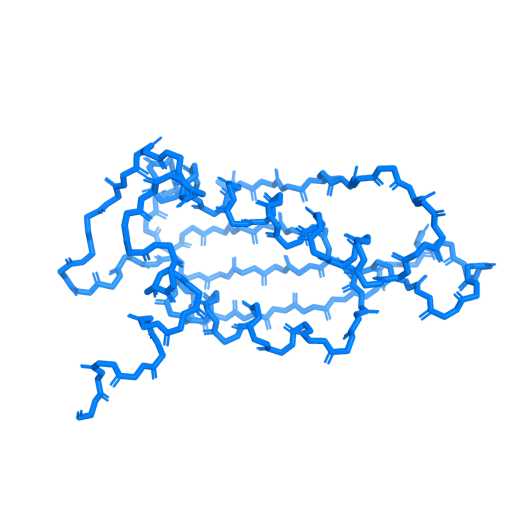 N . ASN A 1 103 ? -8.230 10.427 -7.866 1.00 66.25 103 ASN A N 1
ATOM 800 C CA . ASN A 1 103 ? -7.064 9.745 -8.400 1.00 66.25 103 ASN A CA 1
ATOM 801 C C . ASN A 1 103 ? -5.813 10.465 -7.889 1.00 66.25 103 ASN A C 1
ATOM 803 O O . ASN A 1 103 ? -5.588 11.602 -8.318 1.00 66.25 103 ASN A O 1
ATOM 807 N N . PRO A 1 104 ? -4.975 9.802 -7.068 1.00 63.09 104 PRO A N 1
ATOM 808 C CA . PRO A 1 104 ? -3.813 10.440 -6.478 1.00 63.09 104 PRO A CA 1
ATOM 809 C C . PRO A 1 104 ? -2.931 11.098 -7.544 1.00 63.09 104 PRO A C 1
ATOM 811 O O . PRO A 1 104 ? -2.466 12.205 -7.330 1.00 63.09 104 PRO A O 1
ATOM 814 N N . MET A 1 105 ? -2.761 10.493 -8.729 1.00 63.25 105 MET A N 1
ATOM 815 C CA . MET A 1 105 ? -1.893 11.0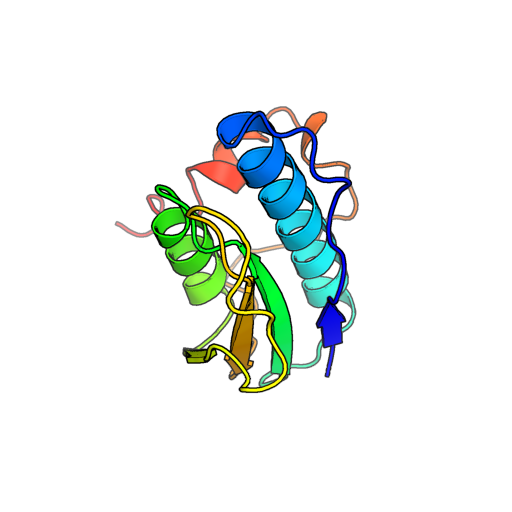40 -9.787 1.00 63.25 105 MET A CA 1
ATOM 816 C C . MET A 1 105 ? -2.277 12.440 -10.270 1.00 63.25 105 MET A C 1
ATOM 818 O O . MET A 1 105 ? -1.421 13.154 -10.789 1.00 63.25 105 MET A O 1
ATOM 822 N N . PHE A 1 106 ? -3.551 12.810 -10.146 1.00 65.50 106 PHE A N 1
ATOM 823 C CA . PHE A 1 106 ? -4.059 14.104 -10.589 1.00 65.50 106 PHE A CA 1
ATOM 824 C C . PHE A 1 106 ? -4.289 15.073 -9.431 1.00 65.50 106 PHE A C 1
ATOM 826 O O . PHE A 1 106 ? -4.659 16.221 -9.682 1.00 65.50 106 PHE A O 1
ATOM 833 N N . THR A 1 107 ? -4.067 14.648 -8.183 1.00 61.38 107 THR A N 1
ATOM 834 C CA . THR A 1 107 ? -4.177 15.568 -7.059 1.00 61.38 107 THR A CA 1
ATOM 835 C C . THR A 1 107 ? -2.928 16.460 -7.007 1.00 61.38 107 THR A C 1
ATOM 837 O O . THR A 1 107 ? -1.801 15.982 -7.181 1.00 61.38 107 THR A O 1
ATOM 840 N N . PRO A 1 108 ? -3.074 17.784 -6.812 1.00 55.25 108 PRO A N 1
ATOM 841 C CA . PRO A 1 108 ? -1.934 18.707 -6.734 1.00 55.25 108 PRO A CA 1
ATOM 842 C C . PRO A 1 108 ? -0.978 18.368 -5.575 1.00 55.25 108 PRO A C 1
ATOM 844 O O . PRO A 1 108 ? 0.185 18.766 -5.567 1.00 55.25 108 PRO A O 1
ATOM 847 N N . ASP A 1 109 ? -1.463 17.593 -4.612 1.00 57.47 109 ASP A N 1
ATOM 848 C CA . ASP A 1 109 ? -0.777 17.045 -3.455 1.00 57.47 109 ASP A CA 1
ATOM 849 C C . ASP A 1 109 ? -0.335 15.582 -3.656 1.00 57.47 109 ASP A C 1
ATOM 851 O O . ASP A 1 109 ? -0.004 14.905 -2.688 1.00 57.47 109 ASP A O 1
ATOM 855 N N . TYR A 1 110 ? -0.231 15.074 -4.889 1.00 55.22 110 TYR A N 1
ATOM 856 C CA . TYR A 1 110 ? 0.293 13.724 -5.144 1.00 55.22 110 TYR A CA 1
ATOM 857 C C . TYR A 1 110 ? 1.645 13.491 -4.453 1.00 55.22 110 TYR A C 1
ATOM 859 O O . TYR A 1 110 ? 1.890 12.450 -3.847 1.00 55.22 110 TYR A O 1
ATOM 867 N N . GLY A 1 111 ? 2.504 14.516 -4.435 1.00 46.91 111 GLY A N 1
ATOM 868 C CA . GLY A 1 111 ? 3.746 14.503 -3.664 1.00 46.91 111 GLY A CA 1
ATOM 869 C C . GLY A 1 111 ? 3.536 14.329 -2.153 1.00 46.91 111 GLY A C 1
ATOM 870 O O . GLY A 1 111 ? 4.346 13.681 -1.513 1.00 46.91 111 GLY A O 1
ATOM 871 N N . ILE A 1 112 ? 2.447 14.827 -1.568 1.00 44.50 112 ILE A N 1
ATOM 872 C CA . ILE A 1 112 ? 2.081 14.732 -0.139 1.00 44.50 112 ILE A CA 1
ATOM 873 C C . ILE A 1 112 ? 1.586 13.326 0.220 1.00 44.50 112 ILE A C 1
ATOM 875 O O . ILE A 1 112 ? 1.971 12.812 1.268 1.00 44.50 112 ILE A O 1
ATOM 879 N N . VAL A 1 113 ? 0.849 12.647 -0.664 1.00 49.12 113 VAL A N 1
ATOM 880 C CA . VAL A 1 113 ? 0.485 11.227 -0.473 1.00 49.12 113 VAL A CA 1
ATOM 881 C C . VAL A 1 113 ? 1.742 10.332 -0.474 1.00 49.12 113 VAL A C 1
ATOM 883 O O . VAL A 1 113 ? 1.812 9.343 0.261 1.00 49.12 113 VAL A O 1
ATOM 886 N N . TYR A 1 114 ? 2.787 10.723 -1.220 1.00 50.53 114 TYR A N 1
ATOM 887 C CA . TYR A 1 114 ? 4.084 10.030 -1.262 1.00 50.53 114 TYR A CA 1
ATOM 888 C C . TYR A 1 114 ? 5.102 10.466 -0.184 1.00 50.53 114 TYR A C 1
ATOM 890 O O . TYR A 1 114 ? 5.893 9.634 0.257 1.00 50.53 114 TYR A O 1
ATOM 898 N N . PHE A 1 115 ? 5.093 11.727 0.272 1.00 42.56 115 PHE A N 1
ATOM 899 C CA . PHE A 1 115 ? 6.128 12.301 1.156 1.00 42.56 115 PHE A CA 1
ATOM 900 C C . PHE A 1 115 ? 5.623 12.865 2.499 1.00 42.56 115 PHE A C 1
ATOM 902 O O . PHE A 1 115 ? 6.406 12.979 3.440 1.00 42.56 115 PHE A O 1
ATOM 909 N N . ILE A 1 116 ? 4.344 13.219 2.651 1.00 40.31 116 ILE A N 1
ATOM 910 C CA . ILE A 1 116 ? 3.836 14.022 3.787 1.00 40.31 116 ILE A CA 1
ATOM 911 C C . ILE A 1 116 ? 2.648 13.336 4.483 1.00 40.31 116 ILE A C 1
ATOM 913 O O . ILE A 1 116 ? 1.715 13.968 4.957 1.00 40.31 116 ILE A O 1
ATOM 917 N N . SER A 1 117 ? 2.734 12.024 4.672 1.00 38.72 117 SER A N 1
ATOM 918 C CA . SER A 1 117 ? 2.249 11.453 5.939 1.00 38.72 117 SER A CA 1
ATOM 919 C C . SER A 1 117 ? 3.401 11.023 6.855 1.00 38.72 117 SER A C 1
ATOM 921 O O . SER A 1 117 ? 3.162 10.482 7.925 1.00 38.72 117 SER A O 1
ATOM 923 N N . ILE A 1 118 ? 4.658 11.286 6.458 1.00 44.59 118 ILE A N 1
ATOM 924 C CA . ILE A 1 118 ? 5.872 10.896 7.199 1.00 44.59 118 ILE A CA 1
ATOM 925 C C . ILE A 1 118 ? 6.521 12.081 7.950 1.00 44.59 118 ILE A C 1
ATOM 927 O O . ILE A 1 118 ? 7.279 11.853 8.887 1.00 44.59 118 ILE A O 1
ATOM 931 N N . CYS A 1 119 ? 6.195 13.342 7.623 1.00 33.47 119 CYS A N 1
ATOM 932 C CA . CYS A 1 119 ? 6.888 14.511 8.199 1.00 33.47 119 CYS A CA 1
ATOM 933 C C . CYS A 1 119 ? 6.020 15.582 8.884 1.00 33.47 119 CYS A C 1
ATOM 935 O O . CYS A 1 119 ? 6.595 16.544 9.378 1.00 33.47 119 CYS A O 1
ATOM 937 N N . LYS A 1 120 ? 4.685 15.461 8.963 1.00 36.38 120 LYS A N 1
ATOM 938 C CA . LYS A 1 120 ? 3.845 16.480 9.641 1.00 36.38 120 LYS A CA 1
ATOM 939 C C . LYS A 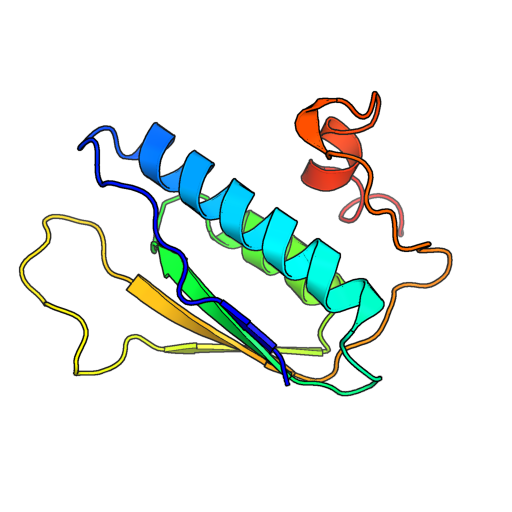1 120 ? 3.506 16.206 11.112 1.00 36.38 120 LYS A C 1
ATOM 941 O O . LYS A 1 120 ? 2.784 16.991 11.711 1.00 36.38 120 LYS A O 1
ATOM 946 N N . SER A 1 121 ? 4.070 15.156 11.708 1.00 33.56 121 SER A N 1
ATOM 947 C CA . SER A 1 121 ? 4.025 14.935 13.160 1.00 33.56 121 SER A CA 1
ATOM 948 C C . SER A 1 121 ? 5.423 15.047 13.776 1.00 33.56 121 SER A C 1
ATOM 950 O O . SER A 1 121 ? 5.922 14.102 14.386 1.00 33.56 121 SER A O 1
ATOM 952 N N . LYS A 1 122 ? 6.068 16.198 13.570 1.00 30.83 122 LYS A N 1
ATOM 953 C CA . LYS A 1 122 ? 7.035 16.816 14.484 1.00 30.83 122 LYS A CA 1
ATOM 954 C C . LYS A 1 122 ? 6.964 18.326 14.325 1.00 30.83 122 LYS A C 1
ATOM 956 O O . LYS A 1 122 ? 6.824 18.770 13.165 1.00 30.83 122 LYS A O 1
#

Organism: Anisakis simplex (NCBI:txid6269)

pLDDT: mean 76.22, std 15.99, range [30.83, 93.75]

Sequence (122 aa):
MVVCDGAPDVTGLHALDEYMQGQLIVAALNITTFVLKDSGTFVAKIFRARHVTLLYAQLKNFFEQVFCAKPRSSRQSSCGQFTLCCKFRGFHLPDGYTPTMENPMFTPDYGIVYFISICKSK

Secondary structure (DSSP, 8-state):
-EEE-------S-HHHHHHHHHHHHHHHHHHHHHHPPTT-EEEEEEE--TTHHHHHHHHHTTEEEEEEE--TTS-S-SSS--EEEEEEEEE-PPTT-----S-GGGSTTHHHHHHSSSSS--